Protein 9IAY (pdb70)

Structure (mmCIF, N/CA/C/O backbone):
data_9IAY
#
_entry.id   9IAY
#
_cell.length_a   87.459
_cell.length_b   40.494
_cell.length_c   55.541
_cell.angle_alpha   90.00
_cell.angle_beta   90.00
_cell.angle_gamma   90.00
#
_symmetry.space_group_name_H-M   'P 21 21 2'
#
loop_
_entity.id
_entity.type
_entity.pdbx_description
1 polymer 'GTPase KRas'
2 non-polymer "GUANOSINE-5'-DIPHOSPHATE"
3 non-polymer 'MAGNESIUM ION'
4 non-polymer 1,2-ETHANEDIOL
5 non-polymer (4S)-2-azanyl-4-methyl-4-[3-[2-[(2S)-2-methyl-1,4-diazepan-1-yl]pyrimidin-4-yl]-1,2,4-oxadiazol-5-yl]-6,7-dihydro-5H-1-benzothiophene-3-carbonitrile
6 water water
#
loop_
_atom_site.group_PDB
_atom_site.id
_atom_site.type_symbol
_atom_site.label_atom_id
_atom_site.label_alt_id
_atom_site.label_comp_id
_atom_site.label_asym_id
_atom_site.label_entity_id
_atom_site.label_seq_id
_atom_site.pdbx_PDB_ins_code
_atom_site.Cartn_x
_atom_site.Cartn_y
_atom_site.Cartn_z
_atom_site.occupancy
_atom_site.B_iso_or_equiv
_atom_site.auth_seq_id
_atom_site.auth_comp_id
_atom_site.auth_asym_id
_atom_site.auth_atom_id
_atom_site.pdbx_PDB_model_num
ATOM 1 N N . GLY A 1 1 ? -8.938 8.781 19.623 1.00 20.34 0 GLY A N 1
ATOM 2 C CA . GLY A 1 1 ? -8.038 7.640 19.714 1.00 17.44 0 GLY A CA 1
ATOM 3 C C . GLY A 1 1 ? -6.596 8.076 19.908 1.00 15.97 0 GLY A C 1
ATOM 4 O O . GLY A 1 1 ? -6.237 9.180 19.502 1.00 21.19 0 GLY A O 1
ATOM 7 N N . MET A 1 2 ? -5.790 7.227 20.480 1.00 12.28 1 MET A N 1
ATOM 8 C CA . MET A 1 2 ? -4.391 7.552 20.739 1.00 11.23 1 MET A CA 1
ATOM 9 C C . MET A 1 2 ? -3.590 7.223 19.490 1.00 11.76 1 MET A C 1
ATOM 10 O O . MET A 1 2 ? -3.648 6.092 18.979 1.00 12.44 1 MET A O 1
ATOM 24 N N . THR A 1 3 ? -2.910 8.217 18.932 1.00 11.29 2 THR A N 1
ATOM 25 C CA . THR A 1 3 ? -2.118 7.983 17.715 1.00 10.70 2 THR A CA 1
ATOM 26 C C . THR A 1 3 ? -0.863 7.176 18.065 1.00 10.31 2 THR A C 1
ATOM 27 O O . THR A 1 3 ? -0.230 7.428 19.089 1.00 9.87 2 THR A O 1
ATOM 38 N N . GLU A 1 4 ? -0.531 6.218 17.197 1.00 9.15 3 GLU A N 1
ATOM 39 C CA . GLU A 1 4 ? 0.696 5.463 17.286 1.00 8.99 3 GLU A CA 1
ATOM 40 C C . GLU A 1 4 ? 1.601 5.936 16.185 1.00 9.13 3 GLU A C 1
ATOM 41 O O . GLU A 1 4 ? 1.181 6.068 15.041 1.00 9.74 3 GLU A O 1
ATOM 53 N N . TYR A 1 5 ? 2.868 6.140 16.533 1.00 7.97 4 TYR A N 1
ATOM 54 C CA . TYR A 1 5 ? 3.897 6.566 15.611 1.00 8.81 4 TYR A CA 1
ATOM 55 C C . TYR A 1 5 ? 4.930 5.447 15.505 1.00 7.80 4 TYR A C 1
ATOM 56 O O . TYR A 1 5 ? 5.496 5.053 16.478 1.00 8.00 4 TYR A O 1
ATOM 74 N N . LYS A 1 6 ? 5.170 4.969 14.277 1.00 7.69 5 LYS A N 1
ATOM 75 C CA . LYS A 1 6 ? 6.142 3.895 13.999 1.00 7.68 5 LYS A CA 1
ATOM 76 C C . LYS A 1 6 ? 7.438 4.563 13.604 1.00 6.45 5 LYS A C 1
ATOM 77 O O . LYS A 1 6 ? 7.575 5.128 12.521 1.00 6.88 5 LYS A O 1
ATOM 96 N N . LEU A 1 7 ? 8.418 4.429 14.471 1.00 6.11 6 LEU A N 1
ATOM 97 C CA . LEU A 1 7 ? 9.733 5.056 14.303 1.00 6.46 6 LEU A CA 1
ATOM 98 C C . LEU A 1 7 ? 10.760 3.990 14.107 1.00 6.97 6 LEU A C 1
ATOM 99 O O . LEU A 1 7 ? 10.704 2.933 14.789 1.00 8.77 6 LEU A O 1
ATOM 115 N N . VAL A 1 8 ? 11.705 4.201 13.235 1.00 5.14 7 VAL A N 1
ATOM 116 C CA . VAL A 1 8 ? 12.720 3.195 12.915 1.00 5.62 7 VAL A CA 1
ATOM 117 C C . VAL A 1 8 ? 14.063 3.822 13.130 1.00 5.58 7 VAL A C 1
ATOM 118 O O . VAL A 1 8 ? 14.351 4.911 12.628 1.00 6.45 7 VAL A O 1
ATOM 131 N N . VAL A 1 9 ? 14.957 3.151 13.868 1.00 4.87 8 VAL A N 1
ATOM 132 C CA . VAL A 1 9 ? 16.281 3.634 14.194 1.00 5.14 8 VAL A CA 1
ATOM 133 C C . VAL A 1 9 ? 17.278 2.886 13.325 1.00 4.93 8 VAL A C 1
ATOM 134 O O . VAL A 1 9 ? 17.347 1.644 13.417 1.00 5.18 8 VAL A O 1
ATOM 147 N N . VAL A 1 10 ? 18.034 3.605 12.492 1.00 4.52 9 VAL A N 1
ATOM 148 C CA . VAL A 1 10 ? 18.955 3.020 11.535 1.00 4.52 9 VAL A CA 1
ATOM 149 C C . VAL A 1 10 ? 20.308 3.647 11.662 1.00 4.94 9 VAL A C 1
ATOM 150 O O . VAL A 1 10 ? 20.438 4.747 12.236 1.00 5.52 9 VAL A O 1
ATOM 163 N N . GLY A 1 11 ? 21.308 2.994 11.091 1.00 5.01 10 GLY A N 1
ATOM 164 C CA . GLY A 1 11 ? 22.661 3.463 11.105 1.00 5.70 10 GLY A CA 1
ATOM 165 C C . GLY A 1 11 ? 23.621 2.332 11.293 1.00 5.54 10 GLY A C 1
ATOM 166 O O . GLY A 1 11 ? 23.218 1.218 11.626 1.00 5.73 10 GLY A O 1
ATOM 170 N N . ALA A 1 12 ? 24.905 2.599 11.133 1.00 5.59 11 ALA A N 1
ATOM 171 C CA . ALA A 1 12 ? 25.902 1.557 11.178 1.00 6.59 11 ALA A CA 1
ATOM 172 C C . ALA A 1 12 ? 25.899 0.793 12.479 1.00 6.65 11 ALA A C 1
ATOM 173 O O . ALA A 1 12 ? 25.537 1.302 13.562 1.00 5.88 11 ALA A O 1
ATOM 180 N N . GLY A 1 13 ? 26.369 -0.461 12.418 1.00 7.74 12 GLY A N 1
ATOM 181 C CA . GLY A 1 13 ? 26.538 -1.227 13.635 1.00 7.93 12 GLY A CA 1
ATOM 182 C C . GLY A 1 13 ? 27.445 -0.514 14.613 1.00 6.38 12 GLY A C 1
ATOM 183 O O . GLY A 1 13 ? 28.464 0.080 14.218 1.00 7.73 12 GLY A O 1
ATOM 187 N N . GLY A 1 14 ? 27.061 -0.513 15.866 1.00 5.89 13 GLY A N 1
ATOM 188 C CA . GLY A 1 14 ? 27.911 0.054 16.904 1.00 7.02 13 GLY A CA 1
ATOM 189 C C . GLY A 1 14 ? 27.688 1.521 17.203 1.00 6.34 13 GLY A C 1
ATOM 190 O O . GLY A 1 14 ? 28.371 2.043 18.092 1.00 7.35 13 GLY A O 1
ATOM 194 N N . VAL A 1 15 ? 26.797 2.209 16.530 1.00 5.57 14 VAL A N 1
ATOM 195 C CA . VAL A 1 15 ? 26.616 3.659 16.778 1.00 5.59 14 VAL A CA 1
ATOM 196 C C . VAL A 1 15 ? 25.825 3.984 18.003 1.00 5.15 14 VAL A C 1
ATOM 197 O O . VAL A 1 15 ? 25.884 5.107 18.478 1.00 5.19 14 VAL A O 1
ATOM 210 N N . GLY A 1 16 ? 25.094 3.010 18.546 1.00 4.92 15 GLY A N 1
ATOM 211 C CA . GLY A 1 16 ? 24.223 3.194 19.707 1.00 4.93 15 GLY A CA 1
ATOM 212 C C . GLY A 1 16 ? 22.760 3.174 19.453 1.00 4.32 15 GLY A C 1
ATOM 213 O O . GLY A 1 16 ? 22.019 3.743 20.264 1.00 5.05 15 GLY A O 1
ATOM 217 N N . LYS A 1 17 ? 22.288 2.539 18.388 1.00 4.84 16 LYS A N 1
ATOM 218 C CA . LYS A 1 17 ? 20.865 2.443 18.135 1.00 5.22 16 LYS A CA 1
ATOM 219 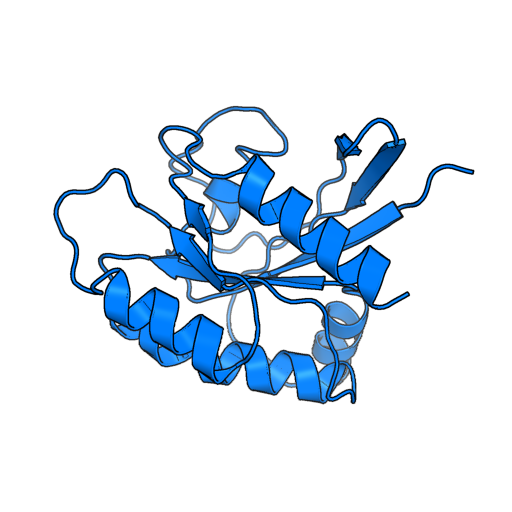C C . LYS A 1 17 ? 20.136 1.756 19.283 1.00 4.27 16 LYS A C 1
ATOM 220 O O . LYS A 1 17 ? 19.103 2.255 19.754 1.00 5.07 16 LYS A O 1
ATOM 239 N N . SER A 1 18 ? 20.658 0.638 19.740 1.00 4.49 17 SER A N 1
ATOM 240 C CA . SER A 1 18 ? 20.010 -0.072 20.844 1.00 5.11 17 SER A CA 1
ATOM 241 C C . SER A 1 18 ? 20.112 0.702 22.135 1.00 4.60 17 SER A C 1
ATOM 242 O O . SER A 1 18 ? 19.128 0.821 22.858 1.00 4.95 17 SER A O 1
ATOM 249 N N . ALA A 1 19 ? 21.269 1.278 22.429 1.00 4.88 18 ALA A N 1
ATOM 250 C CA . ALA A 1 19 ? 21.416 2.077 23.653 1.00 5.14 18 ALA A CA 1
ATOM 251 C C . ALA A 1 19 ? 20.421 3.228 23.648 1.00 5.38 18 ALA A C 1
ATOM 252 O O . ALA A 1 19 ? 19.821 3.532 24.693 1.00 4.73 18 ALA A O 1
ATOM 259 N N . LEU A 1 20 ? 20.248 3.919 22.516 1.00 4.49 19 LEU A N 1
ATOM 260 C CA . LEU A 1 20 ? 19.298 5.027 22.474 1.00 4.90 19 LEU A CA 1
ATOM 261 C C . LEU A 1 20 ? 17.891 4.554 22.680 1.00 4.07 19 LEU A C 1
ATOM 262 O O . LEU A 1 20 ? 17.120 5.163 23.435 1.00 5.02 19 LEU A O 1
ATOM 278 N N . THR A 1 21 ? 17.531 3.462 22.001 1.00 4.69 20 THR A N 1
ATOM 279 C CA . THR A 1 21 ? 16.172 2.914 22.114 1.00 5.67 20 THR A CA 1
ATOM 280 C C . THR A 1 21 ? 15.898 2.513 23.567 1.00 5.12 20 THR A C 1
ATOM 281 O O . THR A 1 21 ? 14.819 2.801 24.077 1.00 5.65 20 THR A O 1
ATOM 292 N N A ILE A 1 22 ? 16.849 1.835 24.180 0.99 5.34 21 ILE A N 1
ATOM 293 N N B ILE A 1 22 ? 16.863 1.800 24.200 0.01 4.47 21 ILE A N 1
ATOM 294 C CA A ILE A 1 22 ? 16.631 1.359 25.540 0.99 5.84 21 ILE A CA 1
ATOM 295 C CA B ILE A 1 22 ? 16.731 1.298 25.566 0.01 5.37 21 ILE A CA 1
ATOM 296 C C A ILE A 1 22 ? 16.599 2.499 26.533 0.99 6.05 21 ILE A C 1
ATOM 297 C C B ILE A 1 22 ? 16.625 2.459 26.543 0.01 5.76 21 ILE A C 1
ATOM 298 O O A ILE A 1 22 ? 15.894 2.427 27.541 0.99 6.75 21 ILE A O 1
ATOM 299 O O B ILE A 1 22 ? 15.904 2.346 27.530 0.01 6.19 21 ILE A O 1
ATOM 330 N N . GLN A 1 23 ? 17.343 3.573 26.300 1.00 6.06 22 GLN A N 1
ATOM 331 C CA . GLN A 1 23 ? 17.196 4.744 27.171 1.00 6.13 22 GLN A CA 1
ATOM 332 C C . GLN A 1 23 ? 15.776 5.295 27.072 1.00 5.74 22 GLN A C 1
ATOM 333 O O . GLN A 1 23 ? 15.151 5.589 28.108 1.00 6.63 22 GLN A O 1
ATOM 347 N N . LEU A 1 24 ? 15.214 5.371 25.876 1.00 5.92 23 LEU A N 1
ATOM 348 C CA . LEU A 1 24 ? 13.838 5.808 25.738 1.00 6.36 23 LEU A CA 1
ATOM 349 C C . LEU A 1 24 ? 12.890 4.798 26.456 1.00 6.99 23 LEU A C 1
ATOM 350 O O . LEU A 1 24 ? 11.995 5.244 27.243 1.00 7.83 23 LEU A O 1
ATOM 366 N N . ILE A 1 25 ? 13.055 3.520 26.2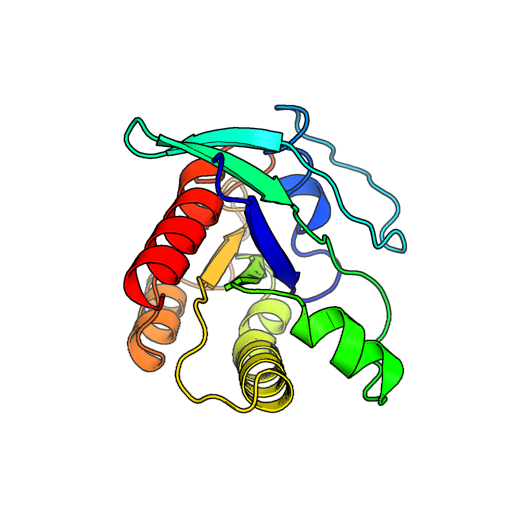72 1.00 6.71 24 ILE A N 1
ATOM 367 C CA . ILE A 1 25 ? 12.132 2.534 26.815 1.00 7.13 24 ILE A CA 1
ATOM 368 C C . ILE A 1 25 ? 12.308 2.337 28.306 1.00 7.46 24 ILE A C 1
ATOM 369 O O . ILE A 1 25 ? 11.312 2.348 29.053 1.00 9.53 24 ILE A O 1
ATOM 385 N N . GLN A 1 26 ? 13.515 2.013 28.752 1.00 7.63 25 GLN A N 1
ATOM 386 C CA . GLN A 1 26 ? 13.782 1.674 30.153 1.00 8.05 25 GLN A CA 1
ATOM 387 C C . GLN A 1 26 ? 14.157 2.893 30.985 1.00 8.01 25 GLN A C 1
ATOM 388 O O . GLN A 1 26 ? 14.225 2.748 32.207 1.00 8.40 25 GLN A O 1
ATOM 402 N N . ASN A 1 27 ? 14.579 4.012 30.402 1.00 7.03 26 ASN A N 1
ATOM 403 C CA . ASN A 1 27 ? 15.156 5.126 31.167 1.00 7.22 26 ASN A CA 1
ATOM 404 C C . ASN A 1 27 ? 16.419 4.637 31.867 1.00 7.42 26 ASN A C 1
ATOM 405 O O . ASN A 1 27 ? 16.762 5.075 32.948 1.00 9.51 26 ASN A O 1
ATOM 416 N N . HIS A 1 28 ? 17.202 3.824 31.184 1.00 6.97 27 HIS A N 1
ATOM 417 C CA . HIS A 1 28 ? 18.442 3.273 31.703 1.00 7.25 27 HIS A CA 1
ATOM 418 C C . HIS A 1 28 ? 19.422 3.068 30.585 1.00 6.48 27 HIS A C 1
ATOM 419 O O . HIS A 1 28 ? 19.041 2.645 29.496 1.00 7.25 27 HIS A O 1
ATOM 433 N N . PHE A 1 29 ? 20.685 3.363 30.859 1.00 6.78 28 PHE A N 1
ATOM 434 C CA . PHE A 1 29 ? 21.752 3.162 29.889 1.00 6.81 28 PHE A CA 1
ATOM 435 C C . PHE A 1 29 ? 22.198 1.687 29.917 1.00 6.84 28 PHE A C 1
ATOM 436 O O . PHE A 1 29 ? 22.640 1.155 30.967 1.00 7.55 28 PHE A O 1
ATOM 453 N N . VAL A 1 30 ? 22.139 1.055 28.807 1.00 6.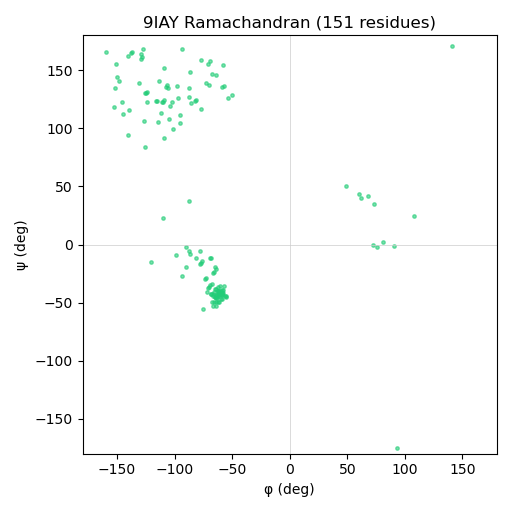94 29 VAL A N 1
ATOM 454 C CA . VAL A 1 30 ? 22.587 -0.332 28.598 1.00 7.82 29 VAL A CA 1
ATOM 455 C C . VAL A 1 30 ? 23.753 -0.268 27.648 1.00 7.83 29 VAL A C 1
ATOM 456 O O . VAL A 1 30 ? 23.586 0.018 26.440 1.00 8.17 29 VAL A O 1
ATOM 469 N N . ASP A 1 31 ? 24.953 -0.471 28.196 1.00 8.09 30 ASP A N 1
ATOM 470 C CA . ASP A 1 31 ? 26.189 -0.481 27.445 1.00 8.32 30 ASP A CA 1
ATOM 471 C C . ASP A 1 31 ? 26.442 -1.753 26.687 1.00 7.70 30 ASP A C 1
ATOM 472 O O . ASP A 1 31 ? 27.387 -1.804 25.878 1.00 8.20 30 ASP A O 1
ATOM 481 N N . GLU A 1 32 ? 25.598 -2.764 26.858 1.00 7.15 31 GLU A N 1
ATOM 482 C CA . GLU A 1 32 ? 25.778 -4.052 26.242 1.00 6.69 31 GLU A CA 1
ATOM 483 C C . GLU A 1 32 ? 24.448 -4.625 25.877 1.00 6.54 31 GLU A C 1
ATOM 484 O O . GLU A 1 32 ? 23.640 -4.902 26.748 1.00 7.41 31 GLU A O 1
ATOM 496 N N . TYR A 1 33 ? 24.169 -4.739 24.591 1.00 6.20 32 TYR A N 1
ATOM 497 C CA . TYR A 1 33 ? 22.903 -5.266 24.103 1.00 6.05 32 TYR A CA 1
ATOM 498 C C . TYR A 1 33 ? 23.262 -5.994 22.838 1.00 5.98 32 TYR A C 1
ATOM 499 O O . TYR A 1 33 ? 23.811 -5.396 21.904 1.00 6.23 32 TYR A O 1
ATOM 517 N N . ASP A 1 34 ? 22.948 -7.274 22.770 1.00 5.91 33 ASP A N 1
ATOM 518 C CA . ASP A 1 34 ? 23.346 -8.180 21.670 1.00 6.62 33 ASP A CA 1
ATOM 519 C C . ASP A 1 34 ? 23.226 -7.415 20.333 1.00 6.50 33 ASP A C 1
ATOM 520 O O . ASP A 1 34 ? 22.131 -6.999 19.952 1.00 5.82 33 ASP A O 1
ATOM 529 N N A PRO A 1 35 ? 24.331 -7.129 19.659 0.54 6.62 34 PRO A N 1
ATOM 530 N N B PRO A 1 35 ? 24.346 -7.332 19.574 0.46 6.31 34 PRO A N 1
ATOM 531 C CA A PRO A 1 35 ? 24.261 -6.359 18.390 0.54 6.87 34 PRO A CA 1
ATOM 532 C CA B PRO A 1 35 ? 24.337 -6.503 18.354 0.46 6.82 34 PRO A CA 1
ATOM 533 C C A PRO A 1 35 ? 23.428 -7.004 17.278 0.54 6.34 34 PRO A C 1
ATOM 534 C C B PRO A 1 35 ? 23.500 -7.038 17.259 0.46 6.39 34 PRO A C 1
ATOM 535 O O A PRO A 1 35 ? 23.086 -6.307 16.315 0.54 6.28 34 PRO A O 1
ATOM 536 O O B PRO A 1 35 ? 23.284 -6.309 16.285 0.46 6.43 34 PRO A O 1
ATOM 557 N N . THR A 1 36 ? 23.064 -8.279 17.381 1.00 6.37 35 THR A N 1
ATOM 558 C CA . THR A 1 36 ? 22.268 -8.949 16.373 1.00 7.45 35 THR A CA 1
ATOM 559 C C . THR A 1 36 ? 20.802 -8.775 16.626 1.00 7.37 35 THR A C 1
ATOM 560 O O . THR A 1 36 ? 20.014 -9.155 15.721 1.00 8.26 35 THR A O 1
ATOM 571 N N . ILE A 1 37 ? 20.360 -8.323 17.802 1.00 6.00 36 ILE A N 1
ATOM 572 C CA . ILE A 1 37 ? 18.948 -8.275 18.076 1.00 6.76 36 ILE A CA 1
ATOM 573 C C . ILE A 1 37 ? 18.276 -7.097 17.383 1.00 6.47 36 ILE A C 1
ATOM 574 O O . ILE A 1 37 ? 18.541 -5.924 17.735 1.00 7.15 36 ILE A O 1
ATOM 590 N N . GLU A 1 38 ? 17.353 -7.413 16.472 1.00 7.06 37 GLU A N 1
ATOM 591 C CA . GLU A 1 38 ? 16.500 -6.410 15.836 1.00 7.36 37 GLU A CA 1
ATOM 592 C C . GLU A 1 38 ? 15.141 -6.664 16.368 1.00 8.71 37 GLU A C 1
ATOM 593 O O . GLU A 1 38 ? 14.615 -7.772 16.232 1.00 10.50 37 GLU A O 1
ATOM 605 N N . ASP A 1 39 ? 14.521 -5.672 16.999 1.00 8.16 38 ASP A N 1
ATOM 606 C CA . ASP A 1 39 ? 13.204 -5.844 17.555 1.00 8.98 38 ASP A CA 1
ATOM 607 C C . ASP A 1 39 ? 12.526 -4.527 17.733 1.00 7.59 38 ASP A C 1
ATOM 608 O O . ASP A 1 39 ? 13.161 -3.488 17.539 1.00 7.30 38 ASP A O 1
ATOM 617 N N A S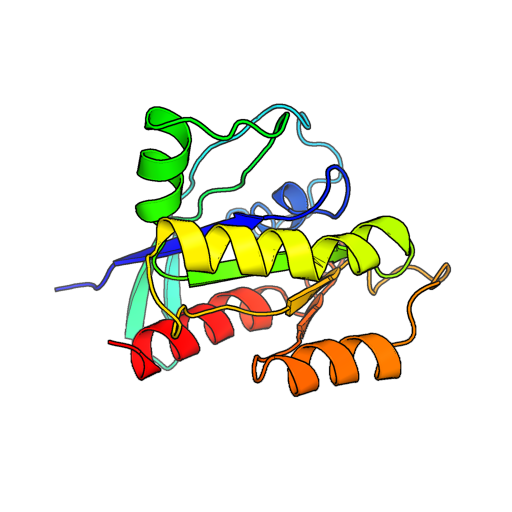ER A 1 40 ? 11.286 -4.561 18.235 0.63 8.17 39 SER A N 1
ATOM 618 N N B SER A 1 40 ? 11.236 -4.567 17.838 0.37 6.22 39 SER A N 1
ATOM 619 C CA A SER A 1 40 ? 10.473 -3.381 18.399 0.63 7.50 39 SER A CA 1
ATOM 620 C CA B SER A 1 40 ? 10.441 -3.368 18.103 0.37 5.64 39 SER A CA 1
ATOM 621 C C A SER A 1 40 ? 9.938 -3.279 19.785 0.63 7.69 39 SER A C 1
ATOM 622 C C B SER A 1 40 ? 9.960 -3.330 19.564 0.37 6.47 39 SER A C 1
ATOM 623 O O A SER A 1 40 ? 9.660 -4.269 20.509 0.63 8.44 39 SER A O 1
ATOM 624 O O B SER A 1 40 ? 9.671 -4.403 20.121 0.37 6.31 39 SER A O 1
ATOM 639 N N . TYR A 1 41 ? 9.753 -2.072 20.160 1.00 6.94 40 TYR A N 1
ATOM 640 C CA . TYR A 1 41 ? 9.423 -1.779 21.560 1.00 7.72 40 TYR A CA 1
ATOM 641 C C . TYR A 1 41 ? 8.475 -0.633 21.588 1.00 7.95 40 TYR A C 1
ATOM 642 O O . TYR A 1 41 ? 8.738 0.384 20.931 1.00 8.27 40 TYR A O 1
ATOM 660 N N . ARG A 1 42 ? 7.423 -0.710 22.387 1.00 8.77 41 ARG A N 1
ATOM 661 C CA . ARG A 1 42 ? 6.450 0.374 22.464 1.00 8.97 41 ARG A CA 1
ATOM 662 C C . ARG A 1 42 ? 6.531 1.105 23.796 1.00 10.99 41 ARG A C 1
ATOM 663 O O . ARG A 1 42 ? 6.915 0.526 24.848 1.00 12.03 41 ARG A O 1
ATOM 684 N N . LYS A 1 43 ? 6.162 2.386 23.765 1.00 9.33 42 LYS A N 1
ATOM 685 C CA . LYS A 1 43 ? 6.116 3.248 24.939 1.00 10.82 42 LYS A CA 1
ATOM 686 C C . LYS A 1 43 ? 5.092 4.316 24.754 1.00 10.91 42 LYS A C 1
ATOM 687 O O . LYS A 1 43 ? 5.085 4.951 23.730 1.00 10.23 42 LYS A O 1
ATOM 706 N N . GLN A 1 44 ? 4.244 4.574 25.774 1.00 10.39 43 GLN A N 1
ATOM 707 C CA . GLN A 1 44 ? 3.332 5.695 25.743 1.00 10.45 43 GLN A CA 1
ATOM 708 C C . GLN A 1 44 ? 4.067 6.891 26.309 1.00 10.84 43 GLN A C 1
ATOM 709 O O . GLN A 1 44 ? 4.677 6.759 27.390 1.00 12.66 43 GLN A O 1
ATOM 723 N N . VAL A 1 45 ? 3.954 8.004 25.649 1.00 10.30 44 VAL A N 1
ATOM 724 C CA . VAL A 1 45 ? 4.605 9.275 26.009 1.00 12.46 44 VAL A CA 1
ATOM 725 C C . VAL A 1 45 ? 3.700 10.442 25.786 1.00 13.15 44 VAL A C 1
ATOM 726 O O . VAL A 1 45 ? 2.749 10.396 25.018 1.00 15.03 44 VAL A O 1
ATOM 739 N N . VAL A 1 46 ? 4.036 11.570 26.415 1.00 14.82 45 VAL A N 1
ATOM 740 C CA . VAL A 1 46 ? 3.365 12.799 26.186 1.00 16.45 45 VAL A CA 1
ATOM 741 C C . VAL A 1 46 ? 4.334 13.693 25.432 1.00 16.30 45 VAL A C 1
ATOM 742 O O . VAL A 1 46 ? 5.471 13.906 25.912 1.00 17.01 45 VAL A O 1
ATOM 755 N N . ILE A 1 47 ? 3.936 14.187 24.285 1.00 15.33 46 ILE A N 1
ATOM 756 C CA . ILE A 1 47 ? 4.728 15.040 23.404 1.00 16.89 46 ILE A CA 1
ATOM 757 C C . ILE A 1 47 ? 3.917 16.257 23.124 1.00 20.29 46 ILE A C 1
ATOM 758 O O . ILE A 1 47 ? 2.925 16.196 22.405 1.00 20.54 46 ILE A O 1
ATOM 774 N N . ASP A 1 48 ? 4.312 17.377 23.734 1.00 21.68 47 ASP A N 1
ATOM 775 C CA . ASP A 1 48 ? 3.578 18.620 23.603 1.00 23.09 47 ASP A CA 1
ATOM 776 C C . ASP A 1 48 ? 2.127 18.413 24.143 1.00 23.22 47 ASP A C 1
ATOM 777 O O . ASP A 1 48 ? 1.183 18.776 23.486 1.00 24.62 47 ASP A O 1
ATOM 786 N N . GLY A 1 49 ? 1.994 17.728 25.281 1.00 23.16 48 GLY A N 1
ATOM 787 C CA . GLY A 1 49 ? 0.695 17.504 25.919 1.00 24.75 48 GLY A CA 1
ATOM 788 C C . GLY A 1 49 ? -0.217 16.459 25.311 1.00 27.24 48 GLY A C 1
ATOM 789 O O . GLY A 1 49 ? -1.305 16.208 25.841 1.00 29.70 48 GLY A O 1
ATOM 793 N N . GLU A 1 50 ? 0.200 15.842 24.203 1.00 26.33 49 GLU A N 1
ATOM 794 C CA . GLU A 1 50 ? -0.609 14.824 23.522 1.00 26.47 49 GLU A CA 1
ATOM 795 C C . GLU A 1 50 ? -0.046 13.451 23.866 1.00 22.62 49 GLU A C 1
ATOM 796 O O . GLU A 1 50 ? 1.157 13.216 23.633 1.00 20.70 49 GLU A O 1
ATOM 808 N N . THR A 1 51 ? -0.842 12.551 24.441 1.00 20.72 50 THR A N 1
ATOM 809 C CA . THR A 1 51 ? -0.377 11.236 24.810 1.00 19.41 50 THR A CA 1
ATOM 810 C C . THR A 1 51 ? -0.423 10.417 23.551 1.00 17.55 50 THR A C 1
ATOM 811 O O . THR A 1 51 ? -1.454 10.356 22.873 1.00 18.34 50 THR A O 1
ATOM 822 N N . CYS A 1 52 ? 0.692 9.832 23.190 1.00 14.04 51 CYS A N 1
ATOM 823 C CA . CYS A 1 52 ? 0.782 9.006 21.984 1.00 14.01 51 CYS A CA 1
ATOM 824 C C . CYS A 1 52 ? 1.553 7.782 22.285 1.00 11.45 51 CYS A C 1
ATOM 825 O O . CYS A 1 52 ? 2.126 7.645 23.351 1.00 12.13 51 CYS A O 1
ATOM 833 N N . LEU A 1 53 ? 1.462 6.814 21.365 1.00 9.18 52 LEU A N 1
ATOM 834 C CA . LEU A 1 53 ? 2.094 5.536 21.514 1.00 9.40 52 LEU A CA 1
ATOM 835 C C . LEU A 1 53 ? 3.227 5.472 20.514 1.00 8.87 52 LEU A C 1
ATOM 836 O O . LEU A 1 53 ? 2.983 5.612 19.316 1.00 9.94 52 LEU A O 1
ATOM 852 N N . LEU A 1 54 ? 4.433 5.255 20.984 1.00 7.99 53 LEU A N 1
ATOM 853 C CA . LEU A 1 54 ? 5.579 5.067 20.098 1.00 8.12 53 LEU A CA 1
ATOM 854 C C . LEU A 1 54 ? 5.853 3.601 19.920 1.00 8.04 53 LEU A C 1
ATOM 855 O O . LEU A 1 54 ? 5.770 2.835 20.880 1.00 9.34 53 LEU A O 1
ATOM 871 N N . ASP A 1 55 ? 6.128 3.213 18.668 1.00 7.33 54 ASP A N 1
ATOM 872 C CA . ASP A 1 55 ? 6.552 1.860 18.356 1.00 7.37 54 ASP A CA 1
ATOM 873 C C . ASP A 1 55 ? 7.884 1.995 17.674 1.00 6.52 54 ASP A C 1
ATOM 874 O O . ASP A 1 55 ? 7.942 2.475 16.549 1.00 7.83 54 ASP A O 1
ATOM 883 N N A ILE A 1 56 ? 8.929 1.613 18.351 0.47 6.51 55 ILE A N 1
ATOM 884 N N B ILE A 1 56 ? 8.945 1.650 18.410 0.53 6.46 55 ILE A N 1
ATOM 885 C CA A ILE A 1 56 ? 10.271 1.852 17.851 0.47 6.22 55 ILE A CA 1
ATOM 886 C CA B ILE A 1 56 ? 10.333 1.852 17.983 0.53 5.56 55 ILE A CA 1
ATOM 887 C C A ILE A 1 56 ? 10.847 0.564 17.407 0.47 6.42 55 ILE A C 1
ATOM 888 C C B ILE A 1 56 ? 10.936 0.567 17.462 0.53 5.92 55 ILE A C 1
ATOM 889 O O A ILE A 1 56 ? 10.877 -0.407 18.158 0.47 6.81 55 ILE A O 1
ATOM 890 O O B ILE A 1 56 ? 11.168 -0.379 18.239 0.53 6.36 55 ILE A O 1
ATOM 921 N N . LEU A 1 57 ? 11.306 0.542 16.146 1.00 5.75 56 LEU A N 1
ATOM 922 C CA . LEU A 1 57 ? 12.020 -0.567 15.576 1.00 5.24 56 LEU A CA 1
ATOM 923 C C . LEU A 1 57 ? 13.496 -0.221 15.646 1.00 5.28 56 LEU A C 1
ATOM 924 O O . LEU A 1 57 ? 13.984 0.710 14.990 1.00 6.05 56 LEU A O 1
ATOM 940 N N . ASP A 1 58 ? 14.239 -1.007 16.428 1.00 5.43 57 ASP A N 1
ATOM 941 C CA . ASP A 1 58 ? 15.700 -0.893 16.575 1.00 5.38 57 ASP A CA 1
ATOM 942 C C . ASP A 1 58 ? 16.310 -1.883 15.602 1.00 6.17 57 ASP A C 1
ATOM 943 O O . ASP A 1 58 ? 16.216 -3.105 15.826 1.00 6.50 57 ASP A O 1
ATOM 952 N N . THR A 1 59 ? 16.835 -1.383 14.490 1.00 5.95 58 THR A N 1
ATOM 953 C CA . THR A 1 59 ? 17.330 -2.266 13.436 1.00 6.36 58 THR A CA 1
ATOM 954 C C . THR A 1 59 ? 18.689 -2.854 13.798 1.00 6.25 58 THR A C 1
ATOM 955 O O . THR A 1 59 ? 19.448 -2.274 14.574 1.00 6.43 58 THR A O 1
ATOM 966 N N . ALA A 1 60 ? 19.030 -3.981 13.152 1.00 7.17 59 ALA A N 1
ATOM 967 C CA . ALA A 1 60 ? 20.300 -4.623 13.351 1.00 7.56 59 ALA A CA 1
ATOM 968 C C . ALA A 1 60 ? 20.598 -5.533 12.173 1.00 9.46 59 ALA A C 1
ATOM 969 O O . ALA A 1 60 ? 19.703 -5.825 11.377 1.00 11.60 59 ALA A O 1
ATOM 976 N N . GLY A 1 61 ? 21.822 -5.961 12.065 1.00 9.87 60 GLY A N 1
ATOM 977 C CA . GLY A 1 61 ? 22.230 -6.998 11.141 1.00 10.14 60 GLY A CA 1
ATOM 978 C C . GLY A 1 61 ? 22.722 -6.518 9.814 1.00 10.91 60 GLY A C 1
ATOM 979 O O . GLY A 1 61 ? 22.943 -5.340 9.578 1.00 12.76 60 GLY A O 1
ATOM 983 N N . GLN A 1 62 ? 23.004 -7.503 8.926 1.00 11.73 61 GLN A N 1
ATOM 984 C CA . GLN A 1 62 ? 23.552 -7.195 7.632 1.00 11.16 61 GLN A CA 1
ATOM 985 C C . GLN A 1 62 ? 22.539 -6.484 6.751 1.00 9.71 61 GLN A C 1
ATOM 986 O O . GLN A 1 62 ? 21.333 -6.573 6.942 1.00 11.01 61 GLN A O 1
ATOM 1000 N N . GLU A 1 63 ? 23.032 -5.776 5.756 1.00 9.64 62 GLU A N 1
ATOM 1001 C CA . GLU A 1 63 ? 22.128 -5.186 4.771 1.00 9.55 62 GLU A CA 1
ATOM 1002 C C . GLU A 1 63 ? 21.489 -6.328 3.962 1.00 9.30 62 GLU A C 1
ATOM 1003 O O . GLU A 1 63 ? 22.134 -7.375 3.662 1.00 10.30 62 GLU A O 1
ATOM 1015 N N . GLU A 1 64 ? 20.284 -6.084 3.584 1.00 9.69 63 GLU A N 1
ATOM 1016 C CA . GLU A 1 64 ? 19.561 -7.000 2.692 1.00 9.31 63 GLU A CA 1
ATOM 1017 C C . GLU A 1 64 ? 18.565 -6.199 1.942 1.00 9.19 63 GLU A C 1
ATOM 1018 O O . GLU A 1 64 ? 17.653 -5.623 2.544 1.00 9.85 63 GLU A O 1
ATOM 1030 N N . TYR A 1 65 ? 18.694 -6.167 0.619 1.00 9.07 64 TYR A N 1
ATOM 1031 C CA . TYR A 1 65 ? 17.807 -5.394 -0.227 1.00 10.05 64 TYR A CA 1
ATOM 1032 C C . TYR A 1 65 ? 16.961 -6.444 -0.968 1.00 11.21 64 TYR A C 1
ATOM 1033 O O . TYR A 1 65 ? 17.404 -7.080 -1.947 1.00 11.35 64 TYR A O 1
ATOM 1051 N N . SER A 1 66 ? 15.834 -6.734 -0.335 1.00 12.55 65 SER A N 1
ATOM 1052 C CA . SER A 1 66 ? 14.898 -7.772 -0.735 1.00 12.53 65 SER A CA 1
ATOM 1053 C C . SER A 1 66 ? 13.519 -7.231 -0.598 1.00 12.01 65 SER A C 1
ATOM 1054 O O . SER A 1 66 ? 13.266 -6.231 0.130 1.00 11.38 65 SER A O 1
ATOM 1062 N N . ALA A 1 67 ? 12.569 -7.918 -1.204 1.00 13.33 66 ALA A N 1
ATOM 1063 C CA . ALA A 1 67 ? 11.186 -7.522 -1.081 1.00 13.60 66 ALA A CA 1
ATOM 1064 C C . ALA A 1 67 ? 10.717 -7.569 0.353 1.00 12.65 66 ALA A C 1
ATOM 1065 O O . ALA A 1 67 ? 10.041 -6.616 0.807 1.00 12.68 66 ALA A O 1
ATOM 1072 N N . MET A 1 68 ? 11.080 -8.611 1.092 1.00 13.29 67 MET A N 1
ATOM 1073 C CA . MET A 1 68 ? 10.611 -8.751 2.482 1.00 15.11 67 MET A CA 1
ATOM 1074 C C . MET A 1 68 ? 11.236 -7.691 3.381 1.00 13.92 67 MET A C 1
ATOM 1075 O O . MET A 1 68 ? 10.507 -7.102 4.209 1.00 13.52 67 MET A O 1
ATOM 1089 N N . ARG A 1 69 ? 12.536 -7.392 3.253 1.00 12.51 68 ARG A N 1
ATOM 1090 C CA . ARG A 1 69 ? 13.117 -6.384 4.142 1.00 11.90 68 ARG A CA 1
ATOM 1091 C C . ARG A 1 69 ? 12.619 -5.020 3.801 1.00 11.03 68 ARG A C 1
ATOM 1092 O O . ARG A 1 69 ? 12.365 -4.209 4.709 1.00 9.99 68 ARG A O 1
ATOM 1113 N N . ASP A 1 70 ? 12.426 -4.714 2.506 1.00 9.78 69 ASP A N 1
ATOM 1114 C CA . ASP A 1 70 ? 11.900 -3.425 2.115 1.00 9.25 69 ASP A CA 1
ATOM 1115 C C . ASP A 1 70 ? 10.514 -3.235 2.678 1.00 11.83 69 ASP A C 1
ATOM 1116 O O . ASP A 1 70 ? 10.200 -2.139 3.184 1.00 11.81 69 ASP A O 1
ATOM 1125 N N . GLN A 1 71 ? 9.695 -4.301 2.633 1.00 12.16 70 GLN A N 1
ATOM 1126 C CA . GLN A 1 71 ? 8.336 -4.243 3.183 1.00 13.06 70 GLN A CA 1
ATOM 1127 C C . GLN A 1 71 ? 8.413 -3.942 4.678 1.00 12.51 70 GLN A C 1
ATOM 1128 O O . GLN A 1 71 ? 7.589 -3.136 5.176 1.00 14.63 70 GLN A O 1
ATOM 1142 N N . TYR A 1 72 ? 9.292 -4.580 5.415 1.00 12.67 71 TYR A N 1
ATOM 1143 C CA . TYR A 1 72 ? 9.366 -4.354 6.866 1.00 13.20 71 TYR A CA 1
ATOM 1144 C C . TYR A 1 72 ? 9.761 -2.904 7.140 1.00 11.31 71 TYR A C 1
ATOM 1145 O O . TYR A 1 72 ? 9.180 -2.233 8.025 1.00 11.94 71 TYR A O 1
ATOM 1163 N N . MET A 1 73 ? 10.727 -2.372 6.416 1.00 10.96 72 MET A N 1
ATOM 1164 C CA . MET A 1 73 ? 11.183 -0.992 6.657 1.00 9.76 72 MET A CA 1
ATOM 1165 C C . MET A 1 73 ? 10.181 0.005 6.194 1.00 9.71 72 MET A C 1
ATOM 1166 O O . MET A 1 73 ? 10.067 1.083 6.817 1.00 10.73 72 MET A O 1
ATOM 1180 N N . ARG A 1 74 ? 9.377 -0.297 5.200 1.00 11.18 73 ARG A N 1
ATOM 1181 C CA . ARG A 1 74 ? 8.355 0.596 4.702 1.00 12.27 73 ARG A CA 1
ATOM 1182 C C . ARG A 1 74 ? 7.254 0.876 5.745 1.00 12.05 73 ARG A C 1
ATOM 1183 O O . ARG A 1 74 ? 6.583 1.899 5.643 1.00 13.66 73 ARG A O 1
ATOM 1204 N N . THR A 1 75 ? 7.138 0.010 6.754 1.00 10.88 74 THR A N 1
ATOM 1205 C CA . THR A 1 75 ? 6.207 0.251 7.844 1.00 11.62 74 THR A CA 1
ATOM 1206 C C . THR A 1 75 ? 6.588 1.494 8.642 1.00 11.16 74 THR A C 1
ATOM 1207 O O . THR A 1 75 ? 5.718 2.041 9.358 1.00 11.89 74 THR A O 1
ATOM 1218 N N . GLY A 1 76 ? 7.805 1.937 8.600 1.00 9.41 75 GLY A N 1
ATOM 1219 C CA . GLY A 1 76 ? 8.227 3.093 9.366 1.00 8.26 75 GLY A CA 1
ATOM 1220 C C . GLY A 1 76 ? 7.619 4.359 8.822 1.00 7.74 75 GLY A C 1
ATOM 1221 O O . GLY A 1 76 ? 7.585 4.584 7.600 1.00 9.24 75 GLY A O 1
ATOM 1225 N N . GLU A 1 77 ? 7.167 5.196 9.725 1.00 7.06 76 GLU A N 1
ATOM 1226 C CA . GLU A 1 77 ? 6.659 6.510 9.401 1.00 7.64 76 GLU A CA 1
ATOM 1227 C C . GLU A 1 77 ? 7.721 7.557 9.507 1.00 8.86 76 GLU A C 1
ATOM 1228 O O . GLU A 1 77 ? 7.634 8.600 8.809 1.00 11.27 76 GLU A O 1
ATOM 1240 N N . GLY A 1 78 ? 8.729 7.343 10.336 1.00 7.60 77 GLY A N 1
ATOM 1241 C CA . GLY A 1 78 ? 9.844 8.264 10.481 1.00 7.88 77 GLY A CA 1
ATOM 1242 C C . GLY A 1 78 ? 11.066 7.506 10.875 1.00 6.65 77 GLY A C 1
ATOM 1243 O O . GLY A 1 78 ? 10.953 6.432 11.489 1.00 6.70 77 GLY A O 1
ATOM 1247 N N . PHE A 1 79 ? 12.235 8.068 10.566 1.00 6.18 78 PHE A N 1
ATOM 1248 C CA . PHE A 1 79 ? 13.500 7.387 10.786 1.00 5.84 78 PHE A CA 1
ATOM 1249 C C . PHE A 1 79 ? 14.475 8.268 11.494 1.00 5.72 78 PHE A C 1
ATOM 1250 O O . PHE A 1 79 ? 14.673 9.430 11.123 1.00 6.72 78 PHE A O 1
ATOM 1267 N N . LEU A 1 80 ? 15.206 7.682 12.446 1.00 5.47 79 LEU A N 1
ATOM 1268 C CA . LEU A 1 80 ? 16.397 8.316 13.015 1.00 5.25 79 LEU A CA 1
ATOM 1269 C C . LEU A 1 80 ? 17.559 7.745 12.280 1.00 5.67 79 LEU A C 1
ATOM 1270 O O . LEU A 1 80 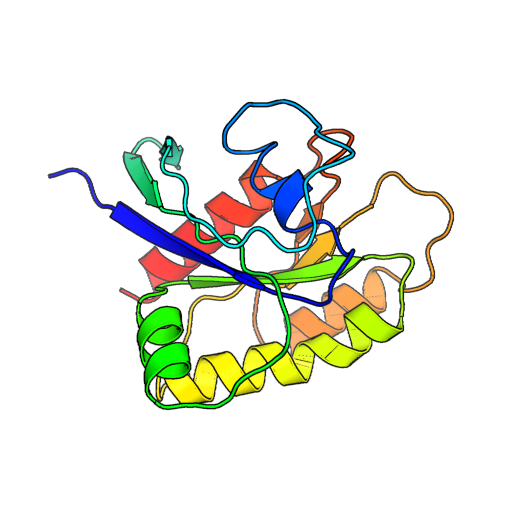? 17.735 6.500 12.291 1.00 6.47 79 LEU A O 1
ATOM 1286 N N . CYS A 1 81 ? 18.411 8.567 11.711 1.00 5.32 80 CYS A N 1
ATOM 1287 C CA . CYS A 1 81 ? 19.649 8.133 11.039 1.00 4.98 80 CYS A CA 1
ATOM 1288 C C . CYS A 1 81 ? 20.749 8.475 11.988 1.00 5.17 80 CYS A C 1
ATOM 1289 O O . CYS A 1 81 ? 21.097 9.651 12.161 1.00 5.21 80 CYS A O 1
ATOM 1297 N N . VAL A 1 82 ? 21.348 7.445 12.612 1.00 4.78 81 VAL A N 1
ATOM 1298 C CA . VAL A 1 82 ? 22.276 7.619 13.701 1.00 4.75 81 VAL A CA 1
ATOM 1299 C C . VAL A 1 82 ? 23.689 7.354 13.237 1.00 4.50 81 VAL A C 1
ATOM 1300 O O . VAL A 1 82 ? 23.975 6.348 12.586 1.00 5.00 81 VAL A O 1
ATOM 1313 N N . PHE A 1 83 ? 24.600 8.236 13.627 1.00 4.76 82 PHE A N 1
ATOM 1314 C CA . PHE A 1 83 ? 26.041 8.000 13.518 1.00 5.33 82 PHE A CA 1
ATOM 1315 C C . PHE A 1 83 ? 26.653 8.250 14.910 1.00 4.95 82 PHE A C 1
ATOM 1316 O O . PHE A 1 83 ? 25.995 8.782 15.782 1.00 5.68 82 PHE A O 1
ATOM 1333 N N . ALA A 1 84 ? 27.882 7.867 15.085 1.00 5.42 83 ALA A N 1
ATOM 1334 C CA . ALA A 1 84 ? 28.624 8.166 16.329 1.00 5.68 83 ALA A CA 1
ATOM 1335 C C . ALA A 1 84 ? 29.639 9.249 16.024 1.00 5.88 83 ALA A C 1
ATOM 1336 O O . ALA A 1 84 ? 30.362 9.171 15.013 1.00 6.33 83 ALA A O 1
ATOM 1343 N N . ILE A 1 85 ? 29.763 10.214 16.929 1.00 6.07 84 ILE A N 1
ATOM 1344 C CA . ILE A 1 85 ? 30.632 11.374 16.689 1.00 6.59 84 ILE A CA 1
ATOM 1345 C C . ILE A 1 85 ? 32.096 11.041 16.686 1.00 7.08 84 ILE A C 1
ATOM 1346 O O . ILE A 1 85 ? 32.905 11.902 16.258 1.00 8.21 84 ILE A O 1
ATOM 1362 N N . ASN A 1 86 ? 32.485 9.844 17.109 1.00 7.45 85 ASN A N 1
ATOM 1363 C CA . ASN A 1 86 ? 33.856 9.398 17.064 1.00 8.66 85 ASN A CA 1
ATOM 1364 C C . ASN A 1 86 ? 34.033 8.308 16.026 1.00 8.98 85 ASN A C 1
ATOM 1365 O O . ASN A 1 86 ? 35.061 7.598 16.084 1.00 10.66 85 ASN A O 1
ATOM 1376 N N . ASN A 1 87 ? 33.179 8.195 15.030 1.00 8.39 86 ASN A N 1
ATOM 1377 C CA . ASN A 1 87 ? 33.305 7.190 13.990 1.00 8.66 86 ASN A CA 1
ATOM 1378 C C . ASN A 1 87 ? 32.932 7.838 12.658 1.00 7.92 86 ASN A C 1
ATOM 1379 O O . ASN A 1 87 ? 31.791 7.927 12.258 1.00 7.91 86 ASN A O 1
ATOM 1390 N N . THR A 1 88 ? 33.960 8.320 11.949 1.00 8.51 87 THR A N 1
ATOM 1391 C CA . THR A 1 88 ? 33.738 8.995 10.637 1.00 8.48 87 THR A CA 1
ATOM 1392 C C . THR A 1 88 ? 33.044 8.097 9.650 1.00 8.53 87 THR A C 1
ATOM 1393 O O . THR A 1 88 ? 32.222 8.586 8.888 1.00 8.95 87 THR A O 1
ATOM 1404 N N . LYS A 1 89 ? 33.383 6.815 9.614 1.00 8.32 88 LYS A N 1
ATOM 1405 C CA . LYS A 1 89 ? 32.724 5.940 8.643 1.00 8.35 88 LYS A CA 1
ATOM 1406 C C . LYS A 1 89 ? 31.203 5.898 8.828 1.00 7.48 88 LYS A C 1
ATOM 1407 O O . LYS A 1 89 ? 30.440 5.963 7.893 1.00 8.16 88 LYS A O 1
ATOM 1426 N N . SER A 1 90 ? 30.766 5.850 10.121 1.00 7.30 89 SER A N 1
ATOM 1427 C CA . SER A 1 90 ? 29.326 5.841 10.401 1.00 7.00 89 SER A CA 1
ATOM 1428 C C . SER A 1 90 ? 28.648 7.082 9.873 1.00 6.43 89 SER A C 1
ATOM 1429 O O . SER A 1 90 ? 27.529 7.042 9.420 1.00 7.15 89 SER A O 1
ATOM 1437 N N . PHE A 1 91 ? 29.369 8.207 9.940 1.00 6.18 90 PHE A N 1
ATOM 1438 C CA . PHE A 1 91 ? 28.858 9.489 9.426 1.00 5.82 90 PHE A CA 1
ATOM 1439 C C . PHE A 1 91 ? 28.819 9.506 7.899 1.00 6.98 90 PHE A C 1
ATOM 1440 O O . PHE A 1 91 ? 27.824 9.906 7.308 1.00 7.54 90 PHE A O 1
ATOM 1457 N N . GLU A 1 92 ? 29.849 8.967 7.274 1.00 7.16 91 GLU A N 1
ATOM 1458 C CA . GLU A 1 92 ? 29.896 8.868 5.815 1.00 8.06 91 GLU A CA 1
ATOM 1459 C C . GLU A 1 92 ? 28.833 7.943 5.266 1.00 8.71 91 GLU A C 1
ATOM 1460 O O . GLU A 1 92 ? 28.405 8.159 4.095 1.00 11.25 91 GLU A O 1
ATOM 1472 N N . ASP A 1 93 ? 28.321 6.991 6.055 1.00 8.03 92 ASP A N 1
ATOM 1473 C CA . ASP A 1 93 ? 27.248 6.132 5.598 1.00 8.33 92 ASP A CA 1
ATOM 1474 C C . ASP A 1 93 ? 25.900 6.776 5.569 1.00 8.13 92 ASP A C 1
ATOM 1475 O O . ASP A 1 93 ? 24.971 6.216 5.005 1.00 8.08 92 ASP A O 1
ATOM 1484 N N . ILE A 1 94 ? 25.728 7.948 6.223 1.00 7.34 93 ILE A N 1
ATOM 1485 C CA . ILE A 1 94 ? 24.391 8.487 6.410 1.00 8.44 93 ILE A CA 1
ATOM 1486 C C . ILE A 1 94 ? 23.630 8.658 5.101 1.00 8.14 93 ILE A C 1
ATOM 1487 O O . ILE A 1 94 ? 22.451 8.292 5.023 1.00 7.95 93 ILE A O 1
ATOM 1503 N N . HIS A 1 95 ? 24.275 9.203 4.060 1.00 8.77 94 HIS A N 1
ATOM 1504 C CA . HIS A 1 95 ? 23.542 9.442 2.799 1.00 9.13 94 HIS A CA 1
ATOM 1505 C C . HIS A 1 95 ? 22.941 8.138 2.281 1.00 7.57 94 HIS A C 1
ATOM 1506 O O . HIS A 1 95 ? 21.880 8.168 1.703 1.00 8.37 94 HIS A O 1
ATOM 1520 N N . HIS A 1 96 ? 23.643 7.018 2.473 1.00 7.47 95 HIS A N 1
ATOM 1521 C CA . HIS A 1 96 ? 23.134 5.725 1.992 1.00 7.38 95 HIS A CA 1
ATOM 1522 C C . HIS A 1 96 ? 21.854 5.345 2.714 1.00 6.69 95 HIS A C 1
ATOM 1523 O O . HIS A 1 96 ? 20.894 4.928 2.103 1.00 6.88 95 HIS A O 1
ATOM 1537 N N . TYR A 1 97 ? 21.822 5.505 4.052 1.00 5.90 96 TYR A N 1
ATOM 1538 C CA . TYR A 1 97 ? 20.604 5.218 4.808 1.00 6.03 96 TYR A CA 1
ATOM 1539 C C . TYR A 1 97 ? 19.477 6.103 4.319 1.00 6.30 96 TYR A C 1
ATOM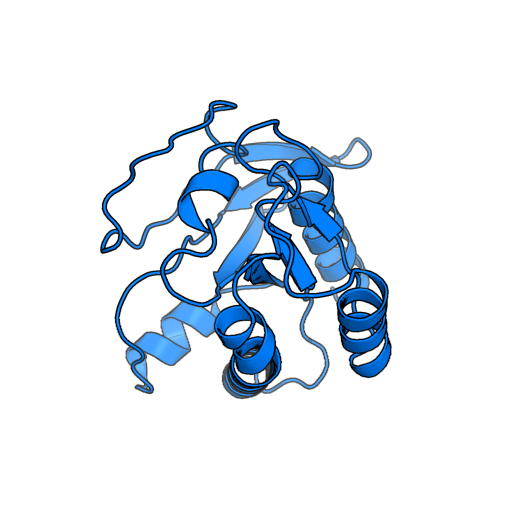 1540 O O . TYR A 1 97 ? 18.376 5.630 4.117 1.00 7.12 96 TYR A O 1
ATOM 1558 N N . ARG A 1 98 ? 19.705 7.407 4.161 1.00 6.59 97 ARG A N 1
ATOM 1559 C CA . ARG A 1 98 ? 18.643 8.282 3.687 1.00 7.24 97 ARG A CA 1
ATOM 1560 C C . ARG A 1 98 ? 18.110 7.863 2.307 1.00 7.18 97 ARG A C 1
ATOM 1561 O O . ARG A 1 98 ? 16.918 7.835 2.064 1.00 7.91 97 ARG A O 1
ATOM 1582 N N . GLU A 1 99 ? 19.032 7.516 1.398 1.00 7.55 98 GLU A N 1
ATOM 1583 C CA . GLU A 1 99 ? 18.664 7.062 0.055 1.00 7.88 98 GLU A CA 1
ATOM 1584 C C . GLU A 1 99 ? 17.818 5.804 0.121 1.00 7.91 98 GLU A C 1
ATOM 1585 O O . GLU A 1 99 ? 16.817 5.700 -0.612 1.00 8.75 98 GLU A O 1
ATOM 1597 N N . GLN A 1 100 ? 18.165 4.858 0.974 1.00 7.59 99 GLN A N 1
ATOM 1598 C CA . GLN A 1 100 ? 17.369 3.633 1.051 1.00 7.61 99 GLN A CA 1
ATOM 1599 C C . GLN A 1 100 ? 16.007 3.855 1.635 1.00 7.87 99 GLN A C 1
ATOM 1600 O O . GLN A 1 100 ? 15.017 3.260 1.209 1.00 7.67 99 GLN A O 1
ATOM 1614 N N . ILE A 1 101 ? 15.913 4.786 2.606 1.00 7.44 100 ILE A N 1
ATOM 1615 C CA . ILE A 1 101 ? 14.608 5.127 3.193 1.00 7.52 100 ILE A CA 1
ATOM 1616 C C . ILE A 1 101 ? 13.710 5.748 2.115 1.00 8.31 100 ILE A C 1
ATOM 1617 O O . ILE A 1 101 ? 12.561 5.373 1.978 1.00 9.08 100 ILE A O 1
ATOM 1633 N N . LYS A 1 102 ? 14.230 6.729 1.389 1.00 8.73 101 LYS A N 1
ATOM 1634 C CA . LYS A 1 102 ? 13.421 7.369 0.349 1.00 9.37 101 LYS A CA 1
ATOM 1635 C C . LYS A 1 102 ? 13.011 6.381 -0.735 1.00 9.88 101 LYS A C 1
ATOM 1636 O O . LYS A 1 102 ? 11.889 6.417 -1.213 1.00 11.12 101 LYS A O 1
ATOM 1655 N N . ARG A 1 103 ? 13.885 5.445 -1.074 1.00 8.96 102 ARG A N 1
ATOM 1656 C CA . ARG A 1 103 ? 13.569 4.413 -2.063 1.00 9.84 102 ARG A CA 1
ATOM 1657 C C . ARG A 1 103 ? 12.422 3.552 -1.582 1.00 10.79 102 ARG A C 1
ATOM 1658 O O . ARG A 1 103 ? 11.446 3.334 -2.335 1.00 11.93 102 ARG A O 1
ATOM 1679 N N . VAL A 1 104 ? 12.450 3.034 -0.333 1.00 10.77 103 VAL A N 1
ATOM 1680 C CA . VAL A 1 104 ? 11.362 2.123 0.112 1.00 12.03 103 VAL A CA 1
ATOM 1681 C C . VAL A 1 104 ? 10.091 2.806 0.386 1.00 13.01 103 VAL A C 1
ATOM 1682 O O . VAL A 1 104 ? 8.993 2.213 0.230 1.00 15.55 103 VAL A O 1
ATOM 1695 N N . LYS A 1 105 ? 10.156 4.064 0.801 1.00 12.10 104 LYS A N 1
ATOM 1696 C CA . LYS A 1 105 ? 8.940 4.821 1.036 1.00 13.87 104 LYS A CA 1
ATOM 1697 C C . LYS A 1 105 ? 8.408 5.351 -0.267 1.00 16.42 104 LYS A C 1
ATOM 1698 O O . LYS A 1 105 ? 7.281 5.871 -0.290 1.00 18.49 104 LYS A O 1
ATOM 1717 N N . ASP A 1 106 ? 9.203 5.286 -1.369 1.00 16.50 105 ASP A N 1
ATOM 1718 C CA . ASP A 1 106 ? 8.878 5.822 -2.697 1.00 17.88 105 ASP A CA 1
ATOM 1719 C C . ASP A 1 106 ? 8.398 7.246 -2.550 1.00 19.07 105 ASP A C 1
ATOM 1720 O O . ASP A 1 106 ? 7.279 7.602 -2.977 1.00 19.50 105 ASP A O 1
ATOM 1729 N N . SER A 1 107 ? 9.175 8.035 -1.835 1.00 18.47 106 SER A N 1
ATOM 1730 C CA . SER A 1 107 ? 8.803 9.384 -1.500 1.00 18.50 106 SER A CA 1
ATOM 1731 C C . SER A 1 107 ? 9.991 10.258 -1.351 1.00 19.01 106 SER A C 1
ATOM 1732 O O . SER A 1 107 ? 11.039 9.831 -0.810 1.00 18.53 106 SER A O 1
ATOM 1740 N N . GLU A 1 108 ? 9.849 11.516 -1.777 1.00 19.33 107 GLU A N 1
ATOM 1741 C CA . GLU A 1 108 ? 10.906 12.489 -1.542 1.00 19.17 107 GLU A CA 1
ATOM 1742 C C . GLU A 1 108 ? 10.743 13.179 -0.180 1.00 18.61 107 GLU A C 1
ATOM 1743 O O . GLU A 1 108 ? 11.610 13.940 0.208 1.00 19.79 107 GLU A O 1
ATOM 1755 N N . ASP A 1 109 ? 9.639 12.897 0.537 1.00 18.70 108 ASP A N 1
ATOM 1756 C CA . ASP A 1 109 ? 9.267 13.532 1.768 1.00 19.52 108 ASP A CA 1
ATOM 1757 C C . ASP A 1 109 ? 9.036 12.473 2.822 1.00 18.31 108 ASP A C 1
ATOM 1758 O O . ASP A 1 109 ? 7.892 11.982 2.989 1.00 20.00 108 ASP A O 1
ATOM 1767 N N . VAL A 1 110 ? 10.148 12.030 3.480 1.00 13.63 109 VAL A N 1
ATOM 1768 C CA . VAL A 1 110 ? 10.066 11.082 4.566 1.00 11.32 109 VAL A CA 1
ATOM 1769 C C . VAL A 1 110 ? 10.563 11.731 5.849 1.00 10.59 109 VAL A C 1
ATOM 1770 O O . VAL A 1 110 ? 11.738 12.144 5.915 1.00 10.15 109 VAL A O 1
ATOM 1783 N N . PRO A 1 111 ? 9.758 11.757 6.888 1.00 9.54 110 PRO A N 1
ATOM 1784 C CA . PRO A 1 111 ? 10.222 12.284 8.182 1.00 9.61 110 PRO A CA 1
ATOM 1785 C C . PRO A 1 111 ? 11.516 11.610 8.678 1.00 8.05 110 PRO A C 1
ATOM 1786 O O . PRO A 1 111 ? 11.589 10.376 8.758 1.00 7.93 110 PRO A O 1
ATOM 1797 N N . MET A 1 112 ? 12.533 12.410 8.983 1.00 7.78 111 MET A N 1
ATOM 1798 C CA . MET A 1 112 ? 13.853 11.882 9.308 1.00 7.35 111 MET A CA 1
ATOM 1799 C C . MET A 1 112 ? 14.607 12.876 10.145 1.00 7.38 111 MET A C 1
ATOM 1800 O O . MET A 1 112 ? 14.476 14.104 9.936 1.00 8.01 111 MET A O 1
ATOM 1814 N N A VAL A 1 113 ? 15.428 12.381 11.071 0.99 6.84 112 VAL A N 1
ATOM 1815 N N B VAL A 1 113 ? 15.419 12.423 11.106 0.01 6.75 112 VAL A N 1
ATOM 1816 C CA A VAL A 1 113 ? 16.306 13.206 11.919 0.99 6.14 112 VAL A CA 1
ATOM 1817 C CA B VAL A 1 113 ? 16.260 13.346 11.901 0.01 6.62 112 VAL A CA 1
ATOM 1818 C C A VAL A 1 113 ? 17.684 12.632 11.884 0.99 6.48 112 VAL A C 1
ATOM 1819 C C B VAL A 1 113 ? 17.640 12.666 11.994 0.01 6.13 112 VAL A C 1
ATOM 1820 O O A VAL A 1 113 ? 17.838 11.407 11.996 0.99 7.19 112 VAL A O 1
ATOM 1821 O O B VAL A 1 113 ? 17.746 11.467 12.260 0.01 6.19 112 VAL A O 1
ATOM 1846 N N . LEU A 1 114 ? 18.680 13.452 11.774 1.00 5.49 113 LEU A N 1
ATOM 1847 C CA . LEU A 1 114 ? 20.076 13.044 11.872 1.00 5.20 113 LEU A CA 1
ATOM 1848 C C . LEU A 1 114 ? 20.472 13.072 13.360 1.00 5.06 113 LEU A C 1
ATOM 1849 O O . LEU A 1 114 ? 20.221 14.104 14.023 1.00 6.09 113 LEU A O 1
ATOM 1865 N N . VAL A 1 115 ? 21.071 11.996 13.838 1.00 4.49 114 VAL A N 1
ATOM 1866 C CA . VAL A 1 115 ? 21.427 11.898 15.274 1.00 3.93 114 VAL A CA 1
ATOM 1867 C C . VAL A 1 115 ? 22.891 11.621 15.372 1.00 4.88 114 VAL A C 1
ATOM 1868 O O . VAL A 1 115 ? 23.408 10.622 14.849 1.00 5.47 114 VAL A O 1
ATOM 1881 N N . GLY A 1 116 ? 23.610 12.482 16.071 1.00 4.54 115 GLY A N 1
ATOM 1882 C CA . GLY A 1 116 ? 25.029 12.294 16.377 1.00 5.13 115 GLY A CA 1
ATOM 1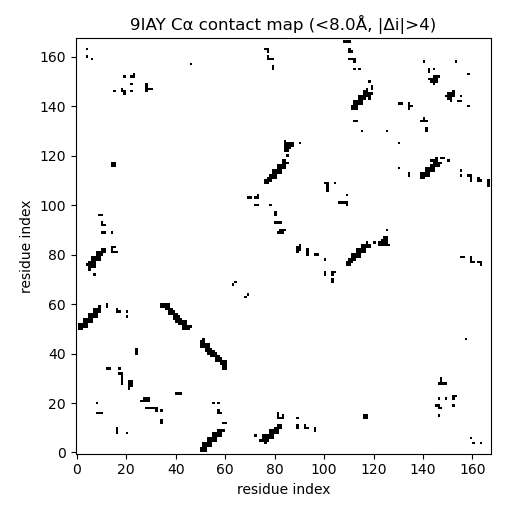883 C C . GLY A 1 116 ? 25.185 11.804 17.804 1.00 4.77 115 GLY A C 1
ATOM 1884 O O . GLY A 1 116 ? 25.026 12.610 18.744 1.00 5.36 115 GLY A O 1
ATOM 1888 N N . ASN A 1 117 ? 25.371 10.504 17.967 1.00 4.79 116 ASN A N 1
ATOM 1889 C CA . ASN A 1 117 ? 25.410 9.898 19.280 1.00 4.67 116 ASN A CA 1
ATOM 1890 C C . ASN A 1 117 ? 26.838 9.795 19.812 1.00 5.34 116 ASN A C 1
ATOM 1891 O O . ASN A 1 117 ? 27.829 9.989 19.134 1.00 5.93 116 ASN A O 1
ATOM 1902 N N . LYS A 1 118 ? 26.907 9.466 21.115 1.00 4.76 117 LYS A N 1
ATOM 1903 C CA . LYS A 1 118 ? 28.137 9.329 21.883 1.00 5.19 117 LYS A CA 1
ATOM 1904 C C . LYS A 1 118 ? 28.730 10.697 22.154 1.00 5.95 117 LYS A C 1
ATOM 1905 O O . LYS A 1 118 ? 29.951 10.850 22.316 1.00 6.76 117 LYS A O 1
ATOM 1924 N N . SER A 1 119 ? 27.866 11.701 22.363 1.00 6.00 118 SER A N 1
ATOM 1925 C CA . SER A 1 119 ? 28.292 13.080 22.599 1.00 6.68 118 SER A CA 1
ATOM 1926 C C . SER A 1 119 ? 29.004 13.272 23.932 1.00 7.50 118 SER A C 1
ATOM 1927 O O . SER A 1 119 ? 29.646 14.332 24.144 1.00 8.41 118 SER A O 1
ATOM 1935 N N . ASP A 1 120 ? 28.949 12.272 24.787 1.00 6.49 119 ASP A N 1
ATOM 1936 C CA . ASP A 1 120 ? 29.662 12.277 26.078 1.00 7.42 119 ASP A CA 1
ATOM 1937 C C . ASP A 1 120 ? 31.136 11.982 25.907 1.00 7.96 119 ASP A C 1
ATOM 1938 O O . ASP A 1 120 ? 31.919 12.230 26.860 1.00 8.95 119 ASP A O 1
ATOM 1947 N N . LEU A 1 121 ? 31.569 11.455 24.763 1.00 8.44 120 LEU A N 1
ATOM 1948 C CA . LEU A 1 121 ? 32.953 11.028 24.596 1.00 9.11 120 LEU A CA 1
ATOM 1949 C C . LEU A 1 121 ? 33.830 12.133 24.160 1.00 10.08 120 LEU A C 1
ATOM 1950 O O . LEU A 1 121 ? 33.477 12.925 23.310 1.00 12.00 120 LEU A O 1
ATOM 1966 N N . PRO A 1 122 ? 35.119 12.083 24.578 1.00 10.70 121 PRO A N 1
ATOM 1967 C CA . PRO A 1 122 ? 36.068 13.127 24.164 1.00 12.94 121 PRO A CA 1
ATOM 1968 C C . PRO A 1 122 ? 36.731 12.850 22.819 1.00 13.72 121 PRO A C 1
ATOM 1969 O O . PRO A 1 122 ? 37.386 13.745 22.252 1.00 16.71 121 PRO A O 1
ATOM 1980 N N . SER A 1 123 ? 36.535 11.665 22.246 1.00 13.36 122 SER A N 1
ATOM 1981 C CA . SER A 1 123 ? 37.267 11.202 21.069 1.00 15.65 122 SER A CA 1
ATOM 1982 C C . SER A 1 123 ? 36.623 11.631 19.755 1.00 15.46 122 SER A C 1
ATOM 1983 O O . SER A 1 123 ? 36.648 10.869 18.780 1.00 15.58 122 SER A O 1
ATOM 1991 N N . ARG A 1 124 ? 36.061 12.865 19.690 1.00 15.30 123 ARG A N 1
ATOM 1992 C CA . ARG A 1 124 ? 35.317 13.293 18.512 1.00 11.60 123 ARG A CA 1
ATOM 1993 C C . ARG A 1 124 ? 36.151 13.270 17.241 1.00 10.92 123 ARG A C 1
ATOM 1994 O O . ARG A 1 124 ? 37.283 13.790 17.248 1.00 13.07 123 ARG A O 1
ATOM 2015 N N . THR A 1 125 ? 35.622 12.760 16.166 1.00 9.53 124 THR A N 1
ATOM 2016 C CA . THR A 1 125 ? 36.211 12.822 14.831 1.00 9.95 124 THR A CA 1
ATOM 2017 C C . THR A 1 125 ? 35.330 13.516 13.812 1.00 10.06 124 THR A C 1
ATOM 2018 O O . THR A 1 125 ? 35.840 13.866 12.738 1.00 11.65 124 THR A O 1
ATOM 2029 N N . VAL A 1 126 ? 34.049 13.711 14.110 1.00 8.55 125 VAL A N 1
ATOM 2030 C CA . VAL A 1 126 ? 33.119 14.397 13.248 1.00 8.77 125 VAL A CA 1
ATOM 2031 C C . VAL A 1 126 ? 32.760 15.686 13.928 1.00 9.71 125 VAL 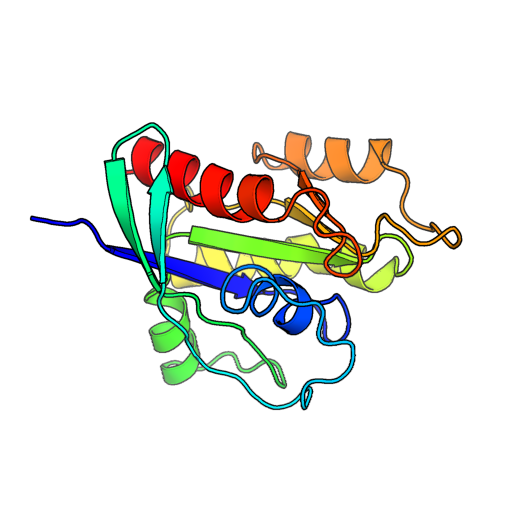A C 1
ATOM 2032 O O . VAL A 1 126 ? 32.155 15.643 14.999 1.00 10.57 125 VAL A O 1
ATOM 2045 N N . ASP A 1 127 ? 33.145 16.832 13.369 1.00 10.52 126 ASP A N 1
ATOM 2046 C CA . ASP A 1 127 ? 32.837 18.120 13.944 1.00 12.22 126 ASP A CA 1
ATOM 2047 C C . ASP A 1 127 ? 31.350 18.351 13.944 1.00 10.63 126 ASP A C 1
ATOM 2048 O O . ASP A 1 127 ? 30.673 18.016 12.955 1.00 9.83 126 ASP A O 1
ATOM 2057 N N . THR A 1 128 ? 30.839 19.044 14.962 1.00 10.44 127 THR A N 1
ATOM 2058 C CA . THR A 1 128 ? 29.441 19.409 14.997 1.00 9.26 127 THR A CA 1
ATOM 2059 C C . THR A 1 128 ? 29.028 20.233 13.791 1.00 8.74 127 THR A C 1
ATOM 2060 O O . THR A 1 128 ? 27.973 19.988 13.230 1.00 9.39 127 THR A O 1
ATOM 2071 N N . LYS A 1 129 ? 29.901 21.167 13.323 1.00 9.53 128 LYS A N 1
ATOM 2072 C CA . LYS A 1 129 ? 29.561 21.963 12.141 1.00 9.58 128 LYS A CA 1
ATOM 2073 C C . LYS A 1 129 ? 29.312 21.061 10.933 1.00 8.71 128 LYS A C 1
ATOM 2074 O O . LYS A 1 129 ? 28.376 21.294 10.157 1.00 9.08 128 LYS A O 1
ATOM 2093 N N . GLN A 1 130 ? 30.132 20.017 10.740 1.00 8.81 129 GLN A N 1
ATOM 2094 C CA . GLN A 1 130 ? 29.971 19.136 9.579 1.00 8.95 129 GLN A CA 1
ATOM 2095 C C . GLN A 1 130 ? 28.667 18.427 9.660 1.00 7.54 129 GLN A C 1
ATOM 2096 O O . GLN A 1 130 ? 27.971 18.220 8.691 1.00 7.88 129 GLN A O 1
ATOM 2110 N N . ALA A 1 131 ? 28.322 17.938 10.871 1.00 7.98 130 ALA A N 1
ATOM 2111 C CA . ALA A 1 131 ? 27.037 17.220 11.057 1.00 8.01 130 ALA A CA 1
ATOM 2112 C C . ALA A 1 131 ? 25.852 18.162 10.866 1.00 7.25 130 ALA A C 1
ATOM 2113 O O . ALA A 1 131 ? 24.880 17.814 10.185 1.00 7.29 130 ALA A O 1
ATOM 2120 N N . GLN A 1 132 ? 25.903 19.363 11.427 1.00 7.25 131 GLN A N 1
ATOM 2121 C CA . GLN A 1 132 ? 24.831 20.330 11.236 1.00 7.65 131 GLN A CA 1
ATOM 2122 C C . GLN A 1 132 ? 24.692 20.656 9.758 1.00 7.60 131 GLN A C 1
ATOM 2123 O O . GLN A 1 132 ? 23.583 20.794 9.250 1.00 8.79 131 GLN A O 1
ATOM 2137 N N . ASP A 1 133 ? 25.834 20.780 9.079 1.00 7.59 132 ASP A N 1
ATOM 2138 C CA . ASP A 1 133 ? 25.781 21.090 7.646 1.00 8.05 132 ASP A CA 1
ATOM 2139 C C . ASP A 1 133 ? 25.196 19.961 6.806 1.00 7.20 132 ASP A C 1
ATOM 2140 O O . ASP A 1 133 ? 24.527 20.222 5.822 1.00 7.77 132 ASP A O 1
ATOM 2149 N N . LEU A 1 134 ? 25.446 18.708 7.196 1.00 7.22 133 LEU A N 1
ATOM 2150 C CA . LEU A 1 134 ? 24.843 17.579 6.489 1.00 6.68 133 LEU A CA 1
ATOM 2151 C C . LEU A 1 134 ? 23.309 17.607 6.644 1.00 7.06 133 LEU A C 1
ATOM 2152 O O . LEU A 1 134 ? 22.544 17.450 5.688 1.00 6.73 133 LEU A O 1
ATOM 2168 N N . ALA A 1 135 ? 22.843 17.829 7.869 1.00 6.89 134 ALA A N 1
ATOM 2169 C CA . ALA A 1 135 ? 21.402 17.928 8.127 1.00 6.89 134 ALA A CA 1
ATOM 2170 C C . ALA A 1 135 ? 20.819 19.126 7.303 1.00 6.95 134 ALA A C 1
ATOM 2171 O O . ALA A 1 135 ? 19.753 18.995 6.721 1.00 7.64 134 ALA A O 1
ATOM 2178 N N . ARG A 1 136 ? 21.533 20.236 7.258 1.00 8.15 135 ARG A N 1
ATOM 2179 C CA . ARG A 1 136 ? 21.075 21.368 6.453 1.00 9.46 135 ARG A CA 1
ATOM 2180 C C . ARG A 1 136 ? 21.029 21.058 4.948 1.00 8.48 135 ARG A C 1
ATOM 2181 O O . ARG A 1 136 ? 20.061 21.367 4.274 1.00 9.42 135 ARG A O 1
ATOM 2202 N N . SER A 1 137 ? 22.012 20.301 4.462 1.00 8.19 136 SER A N 1
ATOM 2203 C CA . SER A 1 137 ? 22.035 19.915 3.049 1.00 8.21 136 SER A CA 1
ATOM 2204 C C . SER A 1 137 ? 20.808 19.157 2.683 1.00 8.53 136 SER A C 1
ATOM 2205 O O . SER A 1 137 ? 20.233 19.383 1.612 1.00 8.57 136 SER A O 1
ATOM 2213 N N . TYR A 1 138 ? 20.385 18.218 3.563 1.00 7.24 137 TYR A N 1
ATOM 2214 C CA . TYR A 1 138 ? 19.214 17.419 3.346 1.00 8.35 137 TYR A CA 1
ATOM 2215 C C . TYR A 1 138 ? 17.915 17.997 3.886 1.00 8.18 137 TYR A C 1
ATOM 2216 O O . TYR A 1 138 ? 16.858 17.420 3.636 1.00 10.22 137 TYR A O 1
ATOM 2234 N N . GLY A 1 139 ? 17.937 19.123 4.531 1.00 7.24 138 GLY A N 1
ATOM 2235 C CA . GLY A 1 139 ? 16.748 19.796 5.039 1.00 8.41 138 GLY A CA 1
ATOM 2236 C C . GLY A 1 139 ? 16.094 19.023 6.166 1.00 8.65 138 GLY A C 1
ATOM 2237 O O . GLY A 1 139 ? 14.861 19.016 6.250 1.00 10.35 138 GLY A O 1
ATOM 2241 N N . ILE A 1 140 ? 16.862 18.464 7.089 1.00 7.15 139 ILE A N 1
ATOM 2242 C CA . ILE A 1 140 ? 16.328 17.702 8.220 1.00 7.21 139 ILE A CA 1
ATOM 2243 C C . ILE A 1 140 ? 16.937 18.207 9.495 1.00 7.01 139 ILE A C 1
ATOM 2244 O O . ILE A 1 140 ? 18.018 18.777 9.518 1.00 7.15 139 ILE A O 1
ATOM 2260 N N . PRO A 1 141 ? 16.290 17.944 10.622 1.00 7.20 140 PRO A N 1
ATOM 2261 C CA . PRO A 1 141 ? 16.878 18.331 11.916 1.00 7.70 140 PRO A CA 1
ATOM 2262 C C . PRO A 1 141 ? 18.082 17.494 12.283 1.00 6.96 140 PRO A C 1
ATOM 2263 O O . PRO A 1 141 ? 18.195 16.348 11.857 1.00 7.12 140 PRO A O 1
ATOM 2274 N N . PHE A 1 142 ? 18.936 18.040 13.104 1.00 6.50 141 PHE A N 1
ATOM 2275 C CA . PHE A 1 142 ? 20.077 17.342 13.684 1.00 6.28 141 PHE A CA 1
ATOM 2276 C C . PHE A 1 142 ? 19.983 17.440 15.202 1.00 6.31 141 PHE A C 1
ATOM 2277 O O . PHE A 1 142 ? 19.805 18.538 15.747 1.00 7.27 141 PHE A O 1
ATOM 2294 N N . ILE A 1 143 ? 20.141 16.302 15.878 1.00 5.59 142 ILE A N 1
ATOM 2295 C CA . ILE A 1 143 ? 20.165 16.214 17.342 1.00 5.93 142 ILE A CA 1
ATOM 2296 C C . ILE A 1 143 ? 21.406 15.523 17.818 1.00 5.38 142 ILE A C 1
ATOM 2297 O O . ILE A 1 143 ? 21.763 14.447 17.333 1.00 5.53 142 ILE A O 1
ATOM 2313 N N . GLU A 1 144 ? 22.074 16.148 18.778 1.00 5.86 143 GLU A N 1
ATOM 2314 C CA . GLU A 1 144 ? 23.225 15.562 19.463 1.00 5.64 143 GLU A CA 1
ATOM 2315 C C . GLU A 1 144 ? 22.730 14.733 20.641 1.00 5.46 143 GLU A C 1
ATOM 2316 O O . GLU A 1 144 ? 22.068 15.277 21.523 1.00 6.41 143 GLU A O 1
ATOM 2328 N N . THR A 1 145 ? 23.146 13.499 20.715 1.00 4.79 144 THR A N 1
ATOM 2329 C CA . THR A 1 145 ? 22.688 12.612 21.800 1.00 4.69 144 THR A CA 1
ATOM 2330 C C . THR A 1 145 ? 23.844 11.932 22.522 1.00 4.57 144 THR A C 1
ATOM 2331 O O . THR A 1 145 ? 24.950 11.789 22.001 1.00 5.08 144 THR A O 1
ATOM 2342 N N . SER A 1 146 ? 23.525 11.451 23.731 1.00 4.70 145 SER A N 1
ATOM 2343 C CA . SER A 1 146 ? 24.332 10.474 24.424 1.00 5.35 145 SER A CA 1
ATOM 2344 C C . SER A 1 146 ? 23.380 9.510 25.072 1.00 5.02 145 SER A C 1
ATOM 2345 O O . SER A 1 146 ? 22.635 9.883 25.986 1.00 5.60 145 SER A O 1
ATOM 2353 N N . ALA A 1 147 ? 23.402 8.235 24.641 1.00 5.20 146 ALA A N 1
ATOM 2354 C CA . ALA A 1 147 ? 22.629 7.239 25.327 1.00 6.00 146 ALA A CA 1
ATOM 2355 C C . ALA A 1 147 ? 23.216 7.039 26.770 1.00 7.07 146 ALA A C 1
ATOM 2356 O O . ALA A 1 147 ? 22.475 6.565 27.638 1.00 7.98 146 ALA A O 1
ATOM 2363 N N . LYS A 1 148 ? 24.460 7.342 26.987 1.00 6.75 147 LYS A N 1
ATOM 2364 C CA . LYS A 1 148 ? 25.073 7.164 28.311 1.00 7.38 147 LYS A CA 1
ATOM 2365 C C . LYS A 1 148 ? 24.455 8.089 29.332 1.00 7.10 147 LYS A C 1
ATOM 2366 O O . LYS A 1 148 ? 24.100 7.692 30.456 1.00 7.82 147 LYS A O 1
ATOM 2385 N N . THR A 1 149 ? 24.362 9.412 28.982 1.00 6.51 148 THR A N 1
ATOM 2386 C CA . THR A 1 149 ? 23.891 10.429 29.932 1.00 6.31 148 THR A CA 1
ATOM 2387 C C . THR A 1 149 ? 22.461 10.810 29.766 1.00 6.00 148 THR A C 1
ATOM 2388 O O . THR A 1 149 ? 21.941 11.579 30.580 1.00 6.33 148 THR A O 1
ATOM 2399 N N . ARG A 1 150 ? 21.826 10.340 28.684 1.00 5.80 149 ARG A N 1
ATOM 2400 C CA . ARG A 1 150 ? 20.479 10.667 28.251 1.00 6.62 149 ARG A CA 1
ATOM 2401 C C . ARG A 1 150 ? 20.370 11.971 27.499 1.00 5.90 149 ARG A C 1
ATOM 2402 O O . ARG A 1 150 ? 19.270 12.342 27.033 1.00 6.96 149 ARG A O 1
ATOM 2423 N N . GLN A 1 151 ? 21.488 12.660 27.259 1.00 5.66 150 GLN A N 1
ATOM 2424 C CA . GLN A 1 151 ? 21.498 13.887 26.460 1.00 6.04 150 GLN A CA 1
ATOM 2425 C C . GLN A 1 151 ? 20.753 13.626 25.133 1.00 5.97 150 GLN A C 1
ATOM 2426 O O . GLN A 1 151 ? 21.058 12.688 24.413 1.00 5.59 150 GLN A O 1
ATOM 2440 N N . GLY A 1 152 ? 19.818 14.492 24.826 1.00 5.55 151 GLY A N 1
ATOM 2441 C CA . GLY A 1 152 ? 19.155 14.477 23.513 1.00 5.81 151 GLY A CA 1
ATOM 2442 C C . GLY A 1 152 ? 18.187 13.358 23.225 1.00 5.85 151 GLY A C 1
ATOM 2443 O O . GLY A 1 152 ? 17.681 13.346 22.098 1.00 6.06 151 GLY A O 1
ATOM 2447 N N . VAL A 1 153 ? 17.948 12.414 24.113 1.00 5.78 152 VAL A N 1
ATOM 2448 C CA . VAL A 1 153 ? 17.189 11.228 23.719 1.00 5.86 152 VAL A CA 1
ATOM 2449 C C . VAL A 1 153 ? 15.765 11.535 23.381 1.00 5.66 152 VAL A C 1
ATOM 2450 O O . VAL A 1 153 ? 15.279 11.246 22.269 1.00 5.87 152 VAL A O 1
ATOM 2463 N N . ASP A 1 154 ? 15.052 12.221 24.297 1.00 5.87 153 ASP A N 1
ATOM 2464 C CA . ASP A 1 154 ? 13.703 12.659 23.978 1.00 6.16 153 ASP A CA 1
ATOM 2465 C C . ASP A 1 154 ? 13.736 13.628 22.822 1.00 6.12 153 ASP A C 1
ATOM 2466 O O . ASP A 1 154 ? 12.852 13.571 21.945 1.00 6.14 153 ASP A O 1
ATOM 2475 N N . ASP A 1 155 ? 14.715 14.527 22.774 1.00 5.80 154 ASP A N 1
ATOM 2476 C CA . ASP A 1 155 ? 14.745 15.461 21.658 1.00 6.35 154 ASP A CA 1
ATOM 2477 C C . ASP A 1 155 ? 14.763 14.715 20.314 1.00 6.60 154 ASP A C 1
ATOM 2478 O O . ASP A 1 155 ? 14.097 15.119 19.369 1.00 6.53 154 ASP A O 1
ATOM 2487 N N . ALA A 1 156 ? 15.569 13.671 20.205 1.00 5.26 155 ALA A N 1
ATOM 2488 C CA . ALA A 1 156 ? 15.660 12.946 18.932 1.00 5.84 155 ALA A CA 1
ATOM 2489 C C . ALA A 1 156 ? 14.333 12.288 18.573 1.00 5.80 155 ALA A C 1
ATOM 2490 O O . ALA A 1 156 ? 13.804 12.493 17.455 1.00 6.08 155 ALA A O 1
ATOM 2497 N N . PHE A 1 157 ? 13.758 11.496 19.492 1.00 4.90 156 PHE A N 1
ATOM 2498 C CA . PHE A 1 157 ? 12.526 10.813 19.198 1.00 5.56 156 PHE A CA 1
ATOM 2499 C C . PHE A 1 157 ? 11.357 11.744 19.029 1.00 5.48 156 PHE A C 1
ATOM 2500 O O . PHE A 1 157 ? 10.492 11.546 18.143 1.00 6.27 156 PHE A O 1
ATOM 2517 N N . TYR A 1 158 ? 11.262 12.738 19.906 1.00 5.89 157 TYR A N 1
ATOM 2518 C CA . TYR A 1 158 ? 10.133 13.652 19.879 1.00 6.25 157 TYR A CA 1
ATOM 2519 C C . TYR A 1 158 ? 10.203 14.553 18.657 1.00 6.89 157 TYR A C 1
ATOM 2520 O O . TYR A 1 158 ? 9.147 14.882 18.069 1.00 7.62 157 TYR A O 1
ATOM 2538 N N . THR A 1 159 ? 11.382 14.957 18.252 1.00 6.70 158 THR A N 1
ATOM 2539 C CA . THR A 1 159 ? 11.524 15.756 17.010 1.00 7.76 158 THR A CA 1
ATOM 2540 C C . THR A 1 159 ? 11.046 14.960 15.828 1.00 8.34 158 THR A C 1
ATOM 2541 O O . THR A 1 159 ? 10.357 15.503 14.959 1.00 9.58 158 THR A O 1
ATOM 2552 N N . LEU A 1 160 ? 11.364 13.649 15.819 1.00 8.10 159 LEU A N 1
ATOM 2553 C CA . LEU A 1 160 ? 10.935 12.820 14.731 1.00 8.81 159 LEU A CA 1
ATOM 2554 C C . LEU A 1 160 ? 9.455 12.723 14.694 1.00 8.26 159 LEU A C 1
ATOM 2555 O O . LEU A 1 160 ? 8.834 12.848 13.598 1.00 9.72 159 LEU A O 1
ATOM 2571 N N . VAL A 1 161 ? 8.773 12.640 15.865 1.00 8.51 160 VAL A N 1
ATOM 2572 C CA . VAL A 1 161 ? 7.348 12.657 15.908 1.00 8.84 160 VAL A CA 1
ATOM 2573 C C . VAL A 1 161 ? 6.804 13.976 15.357 1.00 10.76 160 VAL A C 1
ATOM 2574 O O . VAL A 1 161 ? 5.812 14.015 14.611 1.00 11.71 160 VAL A O 1
ATOM 2587 N N . ARG A 1 162 ? 7.416 15.094 15.763 1.00 11.19 161 ARG A N 1
ATOM 2588 C CA . ARG A 1 162 ? 7.022 16.410 15.222 1.00 12.72 161 ARG A CA 1
ATOM 2589 C C . ARG A 1 162 ? 7.178 16.409 13.680 1.00 11.47 161 ARG A C 1
ATOM 2590 O O . ARG A 1 162 ? 6.314 17.032 12.992 1.00 13.73 161 ARG A O 1
ATOM 2611 N N . GLU A 1 163 ? 8.225 15.848 13.159 1.00 12.20 162 GLU A N 1
ATOM 2612 C CA . GLU A 1 163 ? 8.376 15.750 11.697 1.00 11.03 162 GLU A CA 1
ATOM 2613 C C . GLU A 1 163 ? 7.251 14.892 11.066 1.00 12.77 162 GLU A C 1
ATOM 2614 O O . GLU A 1 163 ? 6.792 15.250 9.955 1.00 15.16 162 GLU A O 1
ATOM 2626 N N . ILE A 1 164 ? 6.827 13.781 11.689 1.00 12.95 163 ILE A N 1
ATOM 2627 C CA . ILE A 1 164 ? 5.735 12.933 11.164 1.00 14.13 163 ILE A CA 1
ATOM 2628 C C . ILE A 1 164 ? 4.463 13.719 11.197 1.00 16.42 163 ILE A C 1
ATOM 2629 O O . ILE A 1 164 ? 3.685 13.680 10.214 1.00 17.21 163 ILE A O 1
ATOM 2645 N N . ARG A 1 165 ? 4.208 14.505 12.269 1.00 17.53 164 ARG A N 1
ATOM 2646 C CA . ARG A 1 165 ? 3.012 15.308 12.390 1.00 19.29 164 ARG A CA 1
ATOM 2647 C C . ARG A 1 165 ? 2.963 16.326 11.242 1.00 20.25 164 ARG A C 1
ATOM 2648 O O . ARG A 1 165 ? 1.981 16.336 10.488 1.00 21.62 164 ARG A O 1
ATOM 2669 N N . LYS A 1 166 ? 4.062 17.065 10.996 1.00 21.23 165 LYS A N 1
ATOM 2670 C CA . LYS A 1 166 ? 4.162 18.020 9.866 1.00 22.92 165 LYS A CA 1
ATOM 2671 C C . LYS A 1 166 ? 3.848 17.295 8.523 1.00 24.08 165 LYS A C 1
ATOM 2672 O O . LYS A 1 166 ? 3.134 17.852 7.683 1.00 25.45 165 LYS A O 1
ATOM 2691 N N . HIS A 1 167 ? 4.397 16.070 8.309 1.00 23.06 166 HIS A N 1
ATOM 2692 C CA . HIS A 1 167 ? 4.156 15.340 7.064 1.00 22.48 166 HIS A CA 1
ATOM 2693 C C . HIS A 1 167 ? 2.685 14.896 6.918 1.00 21.86 166 HIS A C 1
ATOM 2694 O O . HIS A 1 167 ? 2.099 15.061 5.840 1.00 22.47 166 HIS A O 1
ATOM 2708 N N . LYS A 1 168 ? 2.107 14.271 7.951 1.00 21.89 167 LYS A N 1
ATOM 2709 C CA . LYS A 1 168 ? 0.721 13.800 7.897 1.00 22.33 167 LYS A CA 1
ATOM 2710 C C . LYS A 1 168 ? -0.246 14.967 7.738 1.00 23.80 167 LYS A C 1
ATOM 2711 O O . LYS A 1 168 ? -1.374 14.757 7.252 1.00 26.00 167 LYS A O 1
#

Sequence (168 aa):
GMTEYKLVVVGAGGVGKSALTIIQLIQNHFVDEYDPPTIEDSSYRKQVVIDGETCLLDIILDTAGQEEYSAMRDQYMRTGEGFLCVFAINNTKSFEDIHHYREQIKRVKDSEDVPMVVLVGNKSDLPSRTVDTKQAQDLARSYGIPFIETSAKTRQGVDDAFYTLVREIRKHK

Radius of gyration: 14.73 Å; Cα contacts (8 Å, |Δi|>4): 341; chains: 1; bounding box: 45×31×34 Å

Nearest PDB structures (foldseek):
  8b00-assembly1_A  TM=1.004E+00  e=3.302E-36  Homo sapiens
  8un5-assembly2_B  TM=9.995E-01  e=1.016E-34  Homo sapiens
  6ws4-assembly4_D  TM=9.594E-01  e=2.614E-35  Homo sapiens
  6ws2-assembly4_D  TM=9.592E-01  e=4.110E-35  Homo sapiens
  8b78-assembly1_A  TM=9.665E-01  e=3.471E-34  Homo sapiens

Organism: Homo sapiens (NCBI:txid9606)

GO terms:
  GO:0005515 protein binding (F, IPI)
  GO:0044877 protein-containing complex binding (F, IDA)
  GO:0005737 cytoplasm (C, IDA)
  GO:0005886 plasma membrane (C, EXP)
  GO:0012505 endomembrane system (C, EXP)
  GO:0000139 Golgi membrane (C, TAS)
  GO:0003924 GTPase activity (F, TAS)
  GO:0005741 mitochondrial outer membrane (C, TAS)
  GO:0005789 endoplasmic reticulum membrane (C, TAS)
  GO:0005829 cytosol (C, TAS)
  GO:0005886 plasma membrane (C, TAS)
  GO:0000165 MAPK cascade (P, TAS)
  GO:0010628 positive regulation of gene expression (P, IMP)
  GO:0005829 cytosol (C, IDA)
  GO:0003924 GTPase activity (F, IMP)
  GO:0007265 Ras protein signal transduction (P, IDA)
  GO:0005886 plasma membrane (C, IDA)
  GO:0009898 cytoplasmic side of plasma membrane (C, IDA)
  GO:0003924 GTPase activity (F, EXP)
  GO:0005925 focal adhesion (C, HDA)

B-factor: mean 12.44, std 8.38, range [3.93, 57.13]

InterPro domains:
  IPR001806 Small GTPase [PF00071] (5-164)
  IPR001806 Small GTPase [PS51421] (1-189)
  IPR001806 Small GTPase [SM00174] (6-166)
  IPR005225 Small GTP-binding domain [TIGR00231] (1-159)
  IPR020849 Small GTPase, Ras-type [PTHR24070] (3-176)
  IPR027417 P-loop containing nucleoside triphosphate hydrolase [G3DSA:3.40.50.300] (1-171)
  IPR027417 P-loop containing nucleoside triphosphate hydrolase [SSF52540] (3-164)

Secondary structure (DSSP, 8-state):
---EEEEEEE-STTSSHHHHHHHHHHSS--S---TT--EEEEEEEEETTEEEEEEEEE--SS---SHHHHHHHHT-SEEEEEEETT-HHHHHTHHHHHHHHHHHHT-S---EEEEEE-TT-S---S-HHHHHHHHHHHT--EEE--TTT-TTHHHHHHHHHHHHHHH-

Foldseek 3Di:
DAAEAEEEEDFDQPQCLVLLVCCVQVVDGDPDDPQADWDWDKDWDAFVNGTHIYIYTRDHDDDDDDPVVLVVLLPHQEYEQTGEQLDVVRVVCRVVVVVSSCVSVVHLQGQYEYEHEPLVDPNGDHDPVNSCVVCVVSVHHYFYAYSHVGGCSCVRVSSSVVSSVVVD

Solvent-accessible surface area: 8616 Å² total; per-residue (Å²): 130,96,54,70,10,34,0,0,0,12,6,20,73,61,2,14,17,22,15,1,0,5,4,2,53,103,89,109,71,31,124,149,67,71,118,108,66,50,69,52,43,150,64,107,10,86,0,99,67,112,56,1,49,0,14,0,0,0,12,19,66,148,123,81,114,36,77,130,49,21,100,85,24,108,72,0,52,0,1,0,1,0,0,1,4,46,70,58,132,3,15,104,27,3,83,63,57,22,82,47,9,44,107,7,60,134,28,138,91,13,11,1,0,0,0,0,3,58,23,52,67,130,60,92,81,2,94,39,145,98,1,92,64,38,3,206,93,72,67,24,37,36,32,60,0,0,3,120,84,108,82,15,4,69,80,1,1,35,21,0,0,91,37,2,71,165,98,143